Protein AF-A0A2M8PNX9-F1 (afdb_monomer)

Solvent-accessible surface area (backbone atoms only — not comparable to full-atom values): 7749 Å² total; per-residue (Å²): 135,85,82,77,84,81,88,81,87,88,87,85,86,87,83,89,77,60,65,72,56,60,70,54,70,67,72,81,72,99,65,65,78,63,50,67,46,80,44,70,52,96,88,68,51,79,43,82,42,85,49,81,55,69,66,55,56,50,48,56,50,49,52,54,49,48,51,51,29,65,73,65,73,78,47,44,57,27,68,13,41,70,70,71,37,94,58,20,60,80,57,15,66,69,54,52,66,75,37,69,88,48,52,72,69,57,37,48,55,52,44,54,70,40,14,49,65,53,53,78,66,100

Mean predicted aligned error: 6.72 Å

Secondary structure (DSSP, 8-state):
--PPP-------------HHHHTTTT-SSS-----EEEEE-TTS-EEEEE---HHHHHHHHHHHHHHHHHHHSSS---HHHHTT-TTGGGG-HHHHHHHTTS-HHHHHHHHHHH-HHHHHH-

Foldseek 3Di:
DDDDDDPDDDDDDDDDDDPVVQQPVDPPDDDDDADWDWDQDPVRDTDIDGDDDPVNVLLVVLVVVLVVCVVVVPAAFAPCVVVVHPCGCVPRPVLCVVCVPPDPVVSVVVCCVHHPSVVVRD

Structure (mmCIF, N/CA/C/O backbone):
data_AF-A0A2M8PNX9-F1
#
_entry.id   AF-A0A2M8PNX9-F1
#
loop_
_atom_site.group_PDB
_atom_site.id
_atom_site.type_symbol
_atom_site.label_atom_id
_atom_site.label_alt_id
_atom_site.label_comp_id
_atom_site.label_asym_id
_atom_site.label_entity_id
_atom_site.label_seq_id
_atom_site.pdbx_PDB_ins_code
_atom_site.Cartn_x
_atom_site.Cartn_y
_atom_site.Cartn_z
_atom_site.occupancy
_atom_site.B_iso_or_equiv
_atom_site.auth_seq_id
_atom_site.auth_comp_id
_atom_site.auth_asym_id
_atom_site.auth_atom_id
_atom_site.pdbx_PDB_model_num
ATOM 1 N N . MET A 1 1 ? 6.795 -31.137 9.232 1.00 49.84 1 MET A N 1
ATOM 2 C CA . MET A 1 1 ? 7.454 -30.045 8.487 1.00 49.84 1 MET A CA 1
ATOM 3 C C . MET A 1 1 ? 7.488 -28.835 9.400 1.00 49.84 1 MET A C 1
ATOM 5 O O . MET A 1 1 ? 6.427 -28.375 9.794 1.00 49.84 1 MET A O 1
ATOM 9 N N . THR A 1 2 ? 8.664 -28.381 9.819 1.00 61.78 2 THR A N 1
ATOM 10 C CA . THR A 1 2 ? 8.811 -27.128 10.571 1.00 61.78 2 THR A CA 1
ATOM 11 C C . THR A 1 2 ? 8.701 -25.967 9.587 1.00 61.78 2 THR A C 1
ATOM 13 O O . THR A 1 2 ? 9.523 -25.875 8.677 1.00 61.78 2 THR A O 1
ATOM 16 N N . GLN A 1 3 ? 7.663 -25.134 9.713 1.00 73.00 3 GLN A N 1
ATOM 17 C CA . GLN A 1 3 ? 7.548 -23.903 8.926 1.00 73.00 3 GLN A CA 1
ATOM 18 C C . GLN A 1 3 ? 8.676 -22.951 9.326 1.00 73.00 3 GLN A C 1
ATOM 20 O O . GLN A 1 3 ? 8.849 -22.650 10.506 1.00 73.00 3 GLN A O 1
ATOM 25 N N . THR A 1 4 ? 9.447 -22.492 8.344 1.00 82.56 4 THR A N 1
ATOM 26 C CA . THR A 1 4 ? 10.407 -21.408 8.550 1.00 82.56 4 THR A CA 1
ATOM 27 C C . THR A 1 4 ? 9.627 -20.096 8.652 1.00 82.56 4 THR A C 1
ATOM 29 O O . THR A 1 4 ? 8.864 -19.797 7.731 1.00 82.56 4 THR A O 1
ATOM 32 N N . PRO A 1 5 ? 9.785 -19.311 9.732 1.00 85.94 5 PRO A N 1
ATOM 33 C CA . PRO A 1 5 ? 9.124 -18.017 9.846 1.00 85.94 5 PRO A CA 1
ATOM 34 C C . PRO A 1 5 ? 9.659 -17.062 8.771 1.00 85.94 5 PRO A C 1
ATOM 36 O O . PRO A 1 5 ? 10.868 -16.855 8.657 1.00 85.94 5 PRO A O 1
ATOM 39 N N . LEU A 1 6 ? 8.755 -16.495 7.970 1.00 89.50 6 LEU A N 1
ATOM 40 C CA . LEU A 1 6 ? 9.072 -15.471 6.979 1.00 89.50 6 LEU A CA 1
ATOM 41 C C . LEU A 1 6 ? 9.028 -14.101 7.660 1.00 89.50 6 LEU A C 1
ATOM 43 O O . LEU A 1 6 ? 7.966 -13.665 8.091 1.00 89.50 6 LEU A O 1
ATOM 47 N N . TYR A 1 7 ? 10.179 -13.438 7.762 1.00 93.25 7 TYR A N 1
ATOM 48 C CA . TYR A 1 7 ? 10.271 -12.097 8.351 1.00 93.25 7 TYR A CA 1
ATOM 49 C C . TYR A 1 7 ? 10.053 -10.977 7.324 1.00 93.25 7 TYR A C 1
ATOM 51 O O . TYR A 1 7 ? 9.478 -9.944 7.641 1.00 93.25 7 TYR A O 1
ATOM 59 N N . SER A 1 8 ? 10.522 -11.165 6.089 1.00 94.06 8 SER A N 1
ATOM 60 C CA . SER A 1 8 ? 10.434 -10.164 5.025 1.00 94.06 8 SER A CA 1
ATOM 61 C C . SER A 1 8 ? 10.434 -10.845 3.657 1.00 94.06 8 SER A C 1
ATOM 63 O O . SER A 1 8 ? 11.085 -11.877 3.476 1.00 94.06 8 SER A O 1
ATOM 65 N N . LEU A 1 9 ? 9.701 -10.262 2.707 1.00 93.44 9 LEU A N 1
ATOM 66 C CA . LEU A 1 9 ? 9.618 -10.696 1.317 1.00 93.44 9 LEU A CA 1
ATOM 67 C C . LEU A 1 9 ? 9.886 -9.500 0.399 1.00 93.44 9 LEU A C 1
ATOM 69 O O . LEU A 1 9 ? 9.201 -8.486 0.495 1.00 93.44 9 LEU A O 1
ATOM 73 N N . SER A 1 10 ? 10.832 -9.657 -0.526 1.00 95.81 10 SER A N 1
ATOM 74 C CA . SER A 1 10 ? 11.142 -8.660 -1.555 1.00 95.81 10 SER A CA 1
ATOM 75 C C . SER A 1 10 ? 11.020 -9.283 -2.938 1.00 95.81 10 SER A C 1
ATOM 77 O O . SER A 1 10 ? 11.508 -10.391 -3.168 1.00 95.81 10 SER A O 1
ATOM 79 N N . ILE A 1 11 ? 10.392 -8.563 -3.869 1.00 94.19 11 ILE A N 1
ATOM 80 C CA . ILE A 1 11 ? 10.154 -9.019 -5.242 1.00 94.19 11 ILE A CA 1
ATOM 81 C C . ILE A 1 11 ? 10.785 -8.017 -6.212 1.00 94.19 11 ILE A C 1
ATOM 83 O O . ILE A 1 11 ? 10.558 -6.816 -6.108 1.00 94.19 11 ILE A O 1
ATOM 87 N N . CYS A 1 12 ? 11.561 -8.522 -7.172 1.00 96.44 12 CYS A N 1
ATOM 88 C CA . CYS A 1 12 ? 12.041 -7.766 -8.326 1.00 96.44 12 CYS A CA 1
ATOM 89 C C . CYS A 1 12 ? 11.561 -8.480 -9.589 1.00 96.44 12 CYS A C 1
ATOM 91 O O . CYS A 1 12 ? 11.787 -9.681 -9.749 1.00 96.44 12 CYS A O 1
ATOM 93 N N . ALA A 1 13 ? 10.875 -7.753 -10.466 1.00 93.94 13 ALA A N 1
ATOM 94 C CA . ALA A 1 13 ? 10.255 -8.313 -11.655 1.00 93.94 13 ALA A CA 1
ATOM 95 C C . ALA A 1 13 ? 10.479 -7.408 -12.866 1.00 93.94 13 ALA A C 1
ATOM 97 O O . ALA A 1 13 ? 10.645 -6.196 -12.745 1.00 93.94 13 ALA A O 1
ATOM 98 N N . ARG A 1 14 ? 10.445 -8.017 -14.053 1.00 95.56 14 ARG A N 1
ATOM 99 C CA . 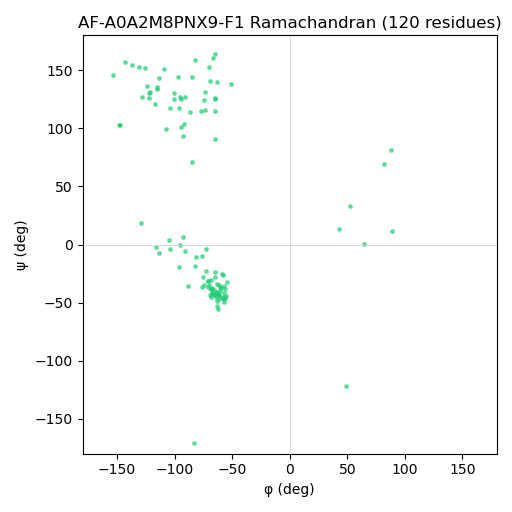ARG A 1 14 ? 10.395 -7.316 -15.334 1.00 95.56 14 ARG A CA 1
ATOM 100 C C . ARG A 1 14 ? 9.089 -7.684 -16.019 1.00 95.56 14 ARG A C 1
ATOM 102 O O . ARG A 1 14 ? 8.860 -8.861 -16.287 1.00 95.56 14 ARG A O 1
ATOM 109 N N . ALA A 1 15 ? 8.269 -6.683 -16.304 1.00 91.00 15 ALA A N 1
ATOM 110 C CA . ALA A 1 15 ? 7.011 -6.843 -17.016 1.00 91.00 15 ALA A CA 1
ATOM 111 C C . ALA A 1 15 ? 7.115 -6.250 -18.425 1.00 91.00 15 ALA A C 1
ATOM 113 O O . ALA A 1 15 ? 7.874 -5.309 -18.663 1.00 91.00 15 ALA A O 1
ATOM 114 N N . THR A 1 16 ? 6.340 -6.801 -19.355 1.00 92.31 16 THR A N 1
ATOM 115 C CA . THR A 1 16 ? 6.082 -6.184 -20.657 1.00 92.31 16 THR A CA 1
ATOM 116 C C . THR A 1 16 ? 4.719 -5.517 -20.583 1.00 92.31 16 THR A C 1
ATOM 118 O O . THR A 1 16 ? 3.742 -6.167 -20.219 1.00 92.31 16 THR A O 1
ATOM 121 N N . LEU A 1 17 ? 4.669 -4.228 -20.904 1.00 86.19 17 LEU A N 1
ATOM 122 C CA . LEU A 1 17 ? 3.457 -3.418 -20.845 1.00 86.19 17 LEU A CA 1
ATOM 123 C C . LEU A 1 17 ? 3.050 -2.995 -22.252 1.00 86.19 17 LEU A C 1
ATOM 125 O O . LEU A 1 17 ? 3.903 -2.686 -23.087 1.00 86.19 17 LEU A O 1
ATOM 129 N N . ASP A 1 18 ? 1.744 -2.961 -22.498 1.00 87.12 18 ASP A N 1
ATOM 130 C CA . ASP A 1 18 ? 1.203 -2.329 -23.693 1.00 87.12 18 ASP A CA 1
ATOM 131 C C . ASP A 1 18 ? 1.298 -0.807 -23.530 1.00 87.12 18 ASP A C 1
ATOM 133 O O . ASP A 1 18 ? 0.671 -0.216 -22.648 1.00 87.12 18 ASP A O 1
ATOM 137 N N . MET A 1 19 ? 2.098 -0.170 -24.386 1.00 80.88 19 MET A N 1
ATOM 138 C CA . MET A 1 19 ? 2.293 1.278 -24.362 1.00 80.88 19 MET A CA 1
ATOM 139 C C . MET A 1 19 ? 1.020 2.048 -24.699 1.00 80.88 19 MET A C 1
ATOM 141 O O . MET A 1 19 ? 0.864 3.177 -24.241 1.00 80.88 19 MET A O 1
ATOM 145 N N . HIS A 1 20 ? 0.113 1.466 -25.483 1.00 78.38 20 HIS A N 1
ATOM 146 C CA . HIS A 1 20 ? -1.178 2.082 -25.751 1.00 78.38 20 HIS A CA 1
ATOM 147 C C . HIS A 1 20 ? -2.017 2.153 -24.473 1.00 78.38 20 HIS A C 1
ATOM 149 O O . HIS A 1 20 ? -2.589 3.198 -24.183 1.00 78.38 20 HIS A O 1
ATOM 155 N N . SER A 1 21 ? -2.014 1.081 -23.678 1.00 76.12 21 SER A N 1
ATOM 156 C CA . SER A 1 21 ? -2.713 1.024 -22.391 1.00 76.12 21 SER A CA 1
ATOM 157 C C . SER A 1 21 ? -2.066 1.922 -21.338 1.00 76.12 21 SER A C 1
ATOM 159 O O . SER A 1 21 ? -2.775 2.647 -20.652 1.00 76.12 21 SER A O 1
ATOM 161 N N . LEU A 1 22 ? -0.731 1.933 -21.240 1.00 74.12 22 LEU A N 1
ATOM 162 C CA . LEU A 1 22 ? -0.009 2.768 -20.270 1.00 74.12 22 LEU A CA 1
ATOM 163 C C . LEU A 1 22 ? -0.233 4.264 -20.519 1.00 74.12 22 LEU A C 1
ATOM 165 O O . LEU A 1 22 ? -0.454 5.032 -19.591 1.00 74.12 22 LEU A O 1
ATOM 169 N N . ASN A 1 23 ? -0.216 4.675 -21.786 1.00 68.06 23 ASN A N 1
ATOM 170 C CA . ASN A 1 23 ? -0.484 6.060 -22.169 1.00 68.06 23 ASN A CA 1
ATOM 171 C C . ASN A 1 23 ? -1.960 6.458 -22.029 1.00 68.06 23 ASN A C 1
ATOM 173 O O . ASN A 1 23 ? -2.302 7.611 -22.282 1.00 68.06 23 ASN A O 1
ATOM 177 N N . ASN A 1 24 ? -2.824 5.512 -21.659 1.00 62.78 24 ASN A N 1
ATOM 178 C CA . ASN A 1 24 ? -4.266 5.684 -21.578 1.00 62.78 24 ASN A CA 1
ATOM 179 C C . ASN A 1 24 ? -4.838 5.222 -20.224 1.00 62.78 24 ASN A C 1
ATOM 181 O O . ASN A 1 24 ? -6.040 4.979 -20.109 1.00 62.78 24 ASN A O 1
ATOM 185 N N . GLU A 1 25 ? -3.991 5.094 -19.197 1.00 57.94 25 GLU A N 1
ATOM 186 C CA . GLU A 1 25 ? -4.403 4.856 -17.814 1.00 57.94 25 GLU A CA 1
ATOM 187 C C . GLU A 1 25 ? -5.195 6.083 -17.311 1.00 57.94 25 GLU A C 1
ATOM 189 O O . GLU A 1 25 ? -4.631 7.060 -16.829 1.00 57.94 25 GLU A O 1
ATOM 194 N N . GLY A 1 26 ? -6.521 6.056 -17.497 1.00 48.09 26 GLY A N 1
ATOM 195 C CA . GLY A 1 26 ? -7.480 6.975 -16.872 1.00 48.09 26 GLY A CA 1
ATOM 196 C C . GLY A 1 26 ? -7.657 8.344 -17.539 1.00 48.09 26 GLY A C 1
ATOM 197 O O . GLY A 1 26 ? -7.332 9.372 -16.955 1.00 48.09 26 GLY A O 1
ATOM 198 N N . GLY A 1 27 ? -8.259 8.382 -18.729 1.00 41.94 27 GLY A N 1
ATOM 199 C CA . GLY A 1 27 ? -8.789 9.609 -19.335 1.00 41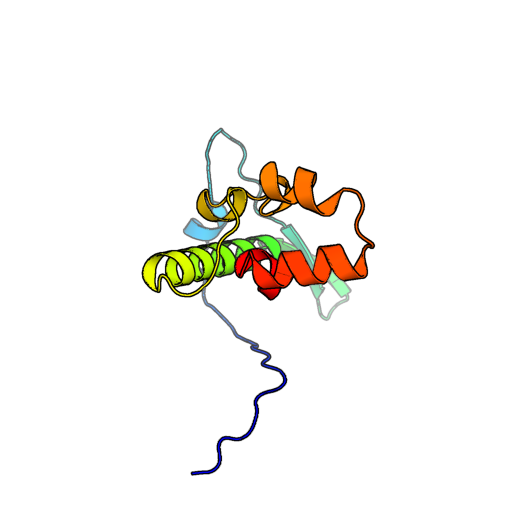.94 27 GLY A CA 1
ATOM 200 C C . GLY A 1 27 ? -10.203 9.956 -18.884 1.00 41.94 27 GLY A C 1
ATOM 201 O O . GLY A 1 27 ? -11.123 9.886 -19.692 1.00 41.94 27 GLY A O 1
ATOM 202 N N . GLU A 1 28 ? -10.387 10.385 -17.638 1.00 41.81 28 GLU A N 1
ATOM 203 C CA . GLU A 1 28 ? -11.582 11.144 -17.239 1.00 41.81 28 GLU A CA 1
ATOM 204 C C . GLU A 1 28 ? -11.251 12.644 -17.367 1.00 41.81 28 GLU A C 1
ATOM 206 O O . GLU A 1 28 ? -10.672 13.252 -16.473 1.00 41.81 28 GLU A O 1
ATOM 211 N N . GLY A 1 29 ? -11.571 13.244 -18.522 1.00 41.62 29 GLY A N 1
ATOM 212 C CA . GLY A 1 29 ? -11.454 14.693 -18.744 1.00 41.62 29 GLY A CA 1
ATOM 213 C C . GLY A 1 29 ? -10.091 15.194 -19.248 1.00 41.62 29 GLY A C 1
ATOM 214 O O . GLY A 1 29 ? -9.307 15.748 -18.497 1.00 41.62 29 GLY A O 1
ATOM 215 N N . ASN A 1 30 ? -9.850 15.074 -20.558 1.00 37.53 30 ASN A N 1
ATOM 216 C CA . ASN A 1 30 ? -8.908 15.832 -21.414 1.00 37.53 30 ASN A CA 1
ATOM 217 C C . ASN A 1 30 ? -7.466 16.162 -20.935 1.00 37.53 30 ASN A C 1
ATOM 219 O O . ASN A 1 30 ? -6.795 16.966 -21.583 1.00 37.53 30 ASN A O 1
ATOM 223 N N . GLN A 1 31 ? -6.951 15.553 -19.868 1.00 39.56 31 GLN A N 1
ATOM 224 C CA . GLN A 1 31 ? -5.537 15.587 -19.484 1.00 39.56 31 GLN A CA 1
ATOM 225 C C . GLN A 1 31 ? -5.157 14.262 -18.816 1.00 39.56 31 GLN A C 1
ATOM 227 O O . GLN A 1 31 ? -5.458 14.037 -17.650 1.00 39.56 31 GLN A O 1
ATOM 232 N N . ILE A 1 32 ? -4.465 13.400 -19.563 1.00 50.59 32 ILE A N 1
ATOM 233 C CA . ILE A 1 32 ? -3.715 12.269 -19.013 1.00 50.59 32 ILE A CA 1
ATOM 234 C C . ILE A 1 32 ? -2.251 12.663 -19.152 1.00 50.59 32 ILE A C 1
ATOM 236 O O . ILE A 1 32 ? -1.690 12.582 -20.245 1.00 50.59 32 ILE A O 1
ATOM 240 N N . GLN A 1 33 ? -1.625 13.141 -18.081 1.00 52.25 33 GLN A N 1
ATOM 241 C CA . GLN A 1 33 ? -0.170 13.184 -18.058 1.00 52.25 33 GLN A CA 1
ATOM 242 C C . GLN A 1 33 ? 0.291 11.876 -17.424 1.00 52.25 33 GLN A C 1
ATOM 244 O O . GLN A 1 33 ? 0.180 11.694 -16.211 1.00 52.25 33 GLN A O 1
ATOM 249 N N . THR A 1 34 ? 0.767 10.942 -18.251 1.00 59.41 34 THR A N 1
ATOM 250 C CA . THR A 1 34 ? 1.508 9.777 -17.764 1.00 59.41 34 THR A CA 1
ATOM 251 C C . THR A 1 34 ? 2.624 10.255 -16.841 1.00 59.41 34 THR A C 1
ATOM 253 O O . THR A 1 34 ? 3.276 11.270 -17.113 1.00 59.41 34 THR A O 1
ATOM 256 N N . ARG A 1 35 ? 2.842 9.566 -15.712 1.00 73.06 35 ARG A N 1
ATOM 257 C CA . ARG A 1 35 ? 3.932 9.949 -14.808 1.00 73.06 35 ARG A CA 1
ATOM 258 C C . ARG A 1 35 ? 5.250 9.732 -15.551 1.00 73.06 35 ARG A C 1
ATOM 260 O O . ARG A 1 35 ? 5.600 8.606 -15.885 1.00 73.06 35 ARG A O 1
ATOM 267 N N . MET A 1 36 ? 5.969 10.816 -15.820 1.00 84.50 36 MET A N 1
ATOM 268 C CA . MET A 1 36 ? 7.276 10.762 -16.467 1.00 84.50 36 MET A CA 1
ATOM 269 C C . MET A 1 36 ? 8.387 10.814 -15.428 1.00 84.50 36 MET A C 1
ATOM 271 O O . MET A 1 36 ? 8.294 11.547 -14.441 1.00 84.50 36 MET A O 1
ATOM 275 N N . VAL A 1 37 ? 9.468 10.085 -15.679 1.00 89.56 37 VAL A N 1
ATOM 276 C CA . VAL A 1 37 ? 10.697 10.167 -14.885 1.00 89.56 37 VAL A CA 1
ATOM 277 C C . VAL A 1 37 ? 11.885 10.449 -15.789 1.00 89.56 37 VAL A C 1
ATOM 279 O O . VAL A 1 37 ? 11.897 10.080 -16.963 1.00 89.56 37 VAL A O 1
ATOM 282 N N . ASN A 1 38 ? 12.891 11.110 -15.223 1.00 94.00 38 ASN A N 1
ATOM 283 C CA . ASN A 1 38 ? 14.166 11.309 -15.891 1.00 94.00 38 ASN A CA 1
ATOM 284 C C . ASN A 1 38 ? 15.105 10.157 -15.529 1.00 94.00 38 ASN A C 1
ATOM 286 O O . ASN A 1 38 ? 15.321 9.880 -14.349 1.00 94.00 38 ASN A O 1
ATOM 290 N N . VAL A 1 39 ? 15.671 9.511 -16.540 1.00 94.38 39 VAL A N 1
ATOM 291 C CA . VAL A 1 39 ? 16.670 8.449 -16.400 1.00 94.38 39 VAL A CA 1
ATOM 292 C C . VAL A 1 39 ? 17.970 8.944 -17.015 1.00 94.38 39 VAL A C 1
ATOM 294 O O . VAL A 1 39 ? 17.951 9.533 -18.090 1.00 94.38 39 VAL A O 1
ATOM 297 N N . VAL A 1 40 ? 19.090 8.725 -16.329 1.00 96.81 40 VAL A N 1
ATOM 298 C CA . VAL A 1 40 ? 20.426 8.999 -16.871 1.00 96.81 40 VAL A CA 1
ATOM 299 C C . VAL A 1 40 ? 20.973 7.703 -17.453 1.00 96.81 40 VAL A C 1
ATOM 301 O O . VAL A 1 40 ? 20.954 6.674 -16.773 1.00 96.81 40 VAL A O 1
ATOM 304 N N . ASP A 1 41 ? 21.402 7.737 -18.710 1.00 95.31 41 ASP A N 1
ATOM 305 C CA . ASP A 1 41 ? 21.978 6.575 -19.382 1.00 95.31 41 ASP A CA 1
ATOM 306 C C . ASP A 1 41 ? 23.475 6.379 -19.064 1.00 95.31 41 ASP A C 1
ATOM 308 O O . ASP A 1 41 ? 24.036 6.998 -18.158 1.00 95.31 41 ASP A O 1
ATOM 312 N N . GLN A 1 42 ? 24.123 5.460 -19.785 1.00 96.31 42 GLN A N 1
ATOM 313 C CA . GLN A 1 42 ? 25.534 5.114 -19.578 1.00 96.31 42 GLN A CA 1
ATOM 314 C C . GLN A 1 42 ? 26.502 6.200 -20.069 1.00 96.31 42 GLN A C 1
ATOM 316 O O . GLN A 1 42 ? 27.631 6.257 -19.583 1.00 96.31 42 GLN A O 1
ATOM 321 N N . ASP A 1 43 ? 26.059 7.054 -20.993 1.00 97.00 43 ASP A N 1
ATOM 322 C CA . ASP A 1 43 ? 26.833 8.158 -21.563 1.00 97.00 43 ASP A CA 1
ATOM 323 C C . ASP A 1 43 ? 26.634 9.464 -20.767 1.00 97.00 43 ASP A C 1
ATOM 325 O O . ASP A 1 43 ? 27.3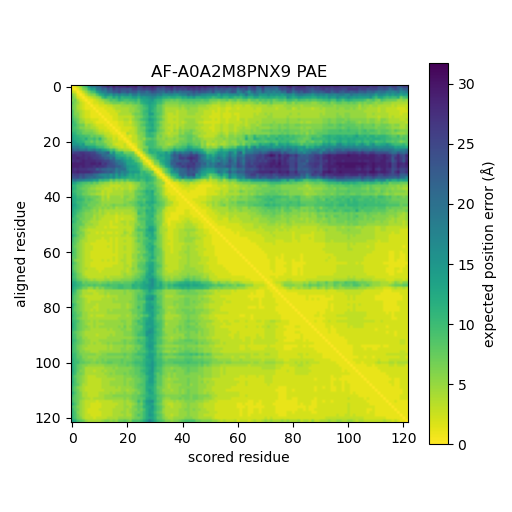28 10.458 -20.987 1.00 97.00 43 ASP A O 1
ATOM 329 N N . GLY A 1 44 ? 25.731 9.446 -19.780 1.00 96.56 44 GLY A N 1
ATOM 330 C CA . GLY A 1 44 ? 25.407 10.582 -18.923 1.00 96.56 44 GLY A CA 1
ATOM 331 C C . GLY A 1 44 ? 24.295 11.471 -19.481 1.00 96.56 44 GLY A C 1
ATOM 332 O O . GLY A 1 44 ? 24.070 12.560 -18.947 1.00 96.56 44 GLY A O 1
ATOM 333 N N . GLU A 1 45 ? 23.589 11.031 -20.524 1.00 97.44 45 GLU A N 1
ATOM 334 C CA . GLU A 1 45 ? 22.477 11.773 -21.110 1.00 97.44 45 GLU A CA 1
ATOM 335 C C . GLU A 1 45 ? 21.166 11.502 -20.364 1.00 97.44 45 GLU A C 1
ATOM 337 O O . GLU A 1 45 ? 20.901 10.400 -19.876 1.00 97.44 45 GLU A O 1
ATOM 342 N N . MET A 1 46 ? 20.331 12.538 -20.253 1.00 97.06 46 MET A N 1
ATOM 343 C CA . MET A 1 46 ? 19.048 12.473 -19.559 1.00 97.06 46 MET A CA 1
ATOM 344 C C . MET A 1 46 ? 17.913 12.180 -20.539 1.00 97.06 46 MET A C 1
ATOM 346 O O . MET A 1 46 ? 17.675 12.943 -21.473 1.00 97.06 46 MET A O 1
ATOM 350 N N . HIS A 1 47 ? 17.148 11.131 -20.251 1.00 95.06 47 HIS A N 1
ATOM 351 C CA . HIS A 1 47 ? 15.982 10.705 -21.021 1.00 95.06 47 HIS A CA 1
ATOM 352 C C . HIS A 1 47 ? 14.716 10.840 -20.190 1.00 95.06 47 HIS A C 1
ATOM 354 O O . HIS A 1 47 ? 14.671 10.401 -19.043 1.00 95.06 47 HIS A O 1
ATOM 360 N N . ASN A 1 48 ? 13.669 11.406 -20.781 1.00 92.38 48 ASN A N 1
ATOM 361 C CA . ASN A 1 48 ? 12.355 11.488 -20.158 1.00 92.38 48 ASN A CA 1
ATOM 362 C C . ASN A 1 48 ? 11.491 10.318 -20.655 1.00 92.38 48 ASN A C 1
ATOM 364 O O . ASN A 1 48 ? 11.241 10.204 -21.855 1.00 92.38 48 ASN A O 1
ATOM 368 N N . VAL A 1 49 ? 11.075 9.429 -19.751 1.00 89.38 49 VAL A N 1
ATOM 369 C CA . VAL A 1 49 ? 10.370 8.182 -20.097 1.00 89.38 49 VAL A CA 1
ATOM 370 C C . VAL A 1 49 ? 9.105 7.988 -19.264 1.00 89.38 49 VAL A C 1
ATOM 372 O O . VAL A 1 49 ? 9.022 8.464 -18.131 1.00 89.38 49 VAL A O 1
ATOM 375 N N . ASN A 1 50 ? 8.131 7.264 -19.824 1.00 86.81 50 ASN A N 1
ATOM 376 C CA . ASN A 1 50 ? 6.913 6.867 -19.118 1.00 86.81 50 ASN A CA 1
ATOM 377 C C . ASN A 1 50 ? 7.245 5.944 -17.939 1.00 86.81 50 ASN A C 1
ATOM 379 O O . ASN A 1 50 ? 8.063 5.030 -18.068 1.00 86.81 50 ASN A O 1
ATOM 383 N N . ALA A 1 51 ? 6.555 6.139 -16.821 1.00 85.56 51 ALA A N 1
ATOM 384 C CA . ALA A 1 51 ? 6.663 5.315 -15.629 1.00 85.56 51 ALA A CA 1
ATOM 385 C C . ALA A 1 51 ? 5.303 5.128 -14.946 1.00 85.56 51 ALA A C 1
ATOM 387 O O . ALA A 1 51 ? 4.394 5.946 -15.067 1.00 85.56 51 ALA A O 1
ATOM 388 N N . ILE A 1 52 ? 5.200 4.048 -14.173 1.00 84.62 52 ILE A N 1
ATOM 389 C CA . ILE A 1 52 ? 4.097 3.798 -13.241 1.00 84.62 52 ILE A CA 1
ATOM 390 C C . ILE A 1 52 ? 4.601 4.169 -11.847 1.00 84.62 52 ILE A C 1
ATOM 392 O O . ILE A 1 52 ? 5.695 3.755 -11.454 1.00 84.62 52 ILE A O 1
ATOM 396 N N . SER A 1 53 ? 3.837 4.964 -11.097 1.00 84.56 53 SER A N 1
ATOM 397 C CA . SER A 1 53 ? 4.234 5.340 -9.739 1.00 84.56 53 SER A CA 1
ATOM 398 C C . SER A 1 53 ? 4.147 4.168 -8.766 1.00 84.56 53 SER A C 1
ATOM 400 O O . SER A 1 53 ? 3.304 3.283 -8.897 1.00 84.56 53 SER A O 1
ATOM 402 N N . GLY A 1 54 ? 4.966 4.222 -7.713 1.00 86.75 54 GLY A N 1
ATOM 403 C CA . GLY A 1 54 ? 4.804 3.334 -6.561 1.00 86.75 54 GLY A CA 1
ATOM 404 C C . GLY A 1 54 ? 3.415 3.454 -5.922 1.00 86.75 54 GLY A C 1
ATOM 405 O O . GLY A 1 54 ? 2.849 2.440 -5.534 1.00 86.75 54 GLY A O 1
ATOM 406 N N . ASP A 1 55 ? 2.829 4.659 -5.894 1.00 85.31 55 ASP A N 1
ATOM 407 C CA . ASP A 1 55 ? 1.467 4.875 -5.381 1.00 85.31 55 ASP A CA 1
ATOM 408 C C . ASP A 1 55 ? 0.415 4.082 -6.162 1.00 85.31 55 ASP A C 1
ATOM 410 O O . ASP A 1 55 ? -0.537 3.595 -5.564 1.00 85.31 55 ASP A O 1
ATOM 414 N N . MET A 1 56 ? 0.582 3.935 -7.483 1.00 86.44 56 MET A N 1
ATOM 415 C CA .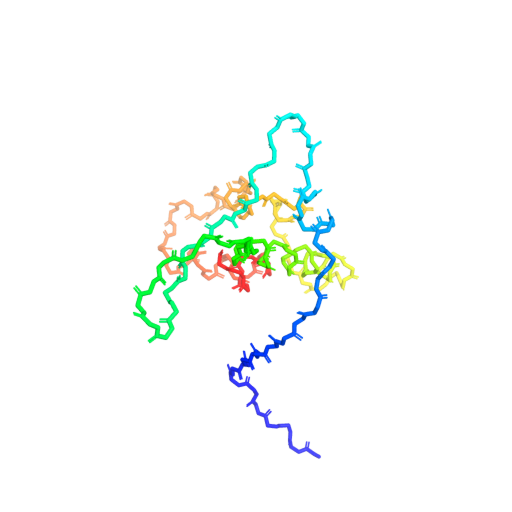 MET A 1 56 ? -0.348 3.161 -8.306 1.00 86.44 56 MET A CA 1
ATOM 416 C C . MET A 1 56 ? -0.251 1.673 -7.971 1.00 86.44 56 MET A C 1
ATOM 418 O O 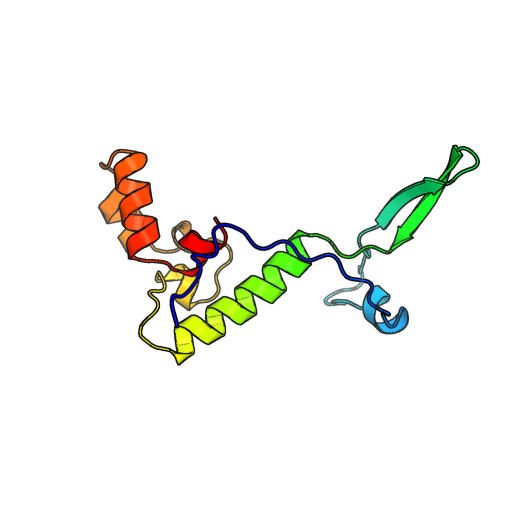. MET A 1 56 ? -1.262 1.020 -7.736 1.00 86.44 56 MET A O 1
ATOM 422 N N . TYR A 1 57 ? 0.971 1.145 -7.849 1.00 89.69 57 TYR A N 1
ATOM 423 C CA . TYR A 1 57 ? 1.164 -0.233 -7.396 1.00 89.69 57 TYR A CA 1
ATOM 424 C C . TYR A 1 57 ? 0.607 -0.465 -5.989 1.00 89.69 57 TYR A C 1
ATOM 426 O O . TYR A 1 57 ? -0.020 -1.495 -5.748 1.00 89.69 57 TYR A O 1
ATOM 434 N N . LYS A 1 58 ? 0.786 0.502 -5.082 1.00 92.06 58 LYS A N 1
ATOM 435 C CA . LYS A 1 58 ? 0.202 0.466 -3.739 1.00 92.06 58 LYS A CA 1
ATOM 436 C C . LYS A 1 58 ? -1.325 0.492 -3.789 1.00 92.06 58 LYS A C 1
ATOM 438 O O . LYS A 1 58 ? -1.963 -0.248 -3.058 1.00 92.06 58 LYS A O 1
ATOM 443 N N . HIS A 1 59 ? -1.922 1.296 -4.667 1.00 91.12 59 HIS A N 1
ATOM 444 C CA . HIS A 1 59 ? -3.372 1.346 -4.841 1.00 91.12 59 HIS A CA 1
ATOM 445 C C . HIS A 1 59 ? -3.939 0.010 -5.337 1.00 91.12 59 HIS A C 1
ATOM 447 O O . HIS A 1 59 ? -4.860 -0.514 -4.718 1.00 91.12 59 HIS A O 1
ATOM 453 N N . ILE A 1 60 ? -3.340 -0.575 -6.381 1.00 92.31 60 ILE A N 1
ATOM 454 C CA . ILE A 1 60 ? -3.739 -1.882 -6.931 1.00 92.31 60 ILE A CA 1
ATOM 455 C C . ILE A 1 60 ? -3.646 -2.973 -5.859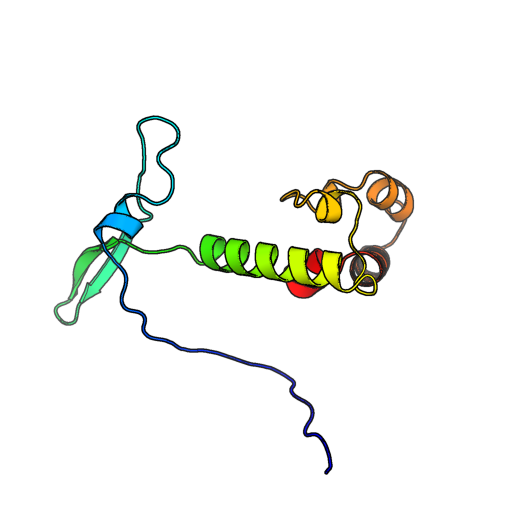 1.00 92.31 60 ILE A C 1
ATOM 457 O O . ILE A 1 60 ? -4.552 -3.792 -5.703 1.00 92.31 60 ILE A O 1
ATOM 461 N N . GLN A 1 61 ? -2.547 -3.001 -5.102 1.00 95.50 61 GLN A N 1
ATOM 462 C CA . GLN A 1 61 ? -2.388 -3.985 -4.039 1.00 95.50 61 GLN A CA 1
ATOM 463 C C . GLN A 1 61 ? -3.373 -3.732 -2.881 1.00 95.50 61 GLN A C 1
ATOM 465 O O . GLN A 1 61 ? -3.936 -4.700 -2.368 1.00 95.50 61 GLN A O 1
ATOM 470 N N . ALA A 1 62 ? -3.642 -2.476 -2.511 1.00 95.38 62 ALA A N 1
ATOM 471 C CA . ALA A 1 62 ? -4.580 -2.135 -1.445 1.00 95.38 62 ALA A CA 1
ATOM 472 C C . ALA A 1 62 ? -6.027 -2.483 -1.824 1.00 95.38 62 ALA A C 1
ATOM 474 O O . ALA A 1 62 ? -6.777 -2.949 -0.970 1.00 95.38 62 ALA A O 1
ATOM 475 N N . GLU A 1 63 ? -6.411 -2.303 -3.091 1.00 96.06 63 GLU A N 1
ATOM 476 C CA . GLU A 1 63 ? -7.703 -2.745 -3.635 1.00 96.06 63 GLU A CA 1
ATOM 477 C C . GLU A 1 63 ? -7.839 -4.264 -3.529 1.00 96.06 63 GLU A C 1
ATOM 479 O O . GLU A 1 63 ? -8.832 -4.784 -3.017 1.00 96.06 63 GLU A O 1
ATOM 484 N N . HIS A 1 64 ? -6.798 -4.991 -3.935 1.00 97.06 64 HIS A N 1
ATOM 485 C CA . HIS A 1 64 ? -6.796 -6.442 -3.823 1.00 97.06 64 HIS A CA 1
ATOM 486 C C . HIS A 1 64 ? -6.886 -6.914 -2.361 1.00 97.06 64 HIS A C 1
ATOM 488 O O . HIS A 1 64 ? -7.666 -7.815 -2.051 1.00 97.06 64 HIS A O 1
ATOM 494 N N . LEU A 1 65 ? -6.137 -6.284 -1.449 1.00 97.00 65 LEU A N 1
ATOM 495 C CA . LEU A 1 65 ? -6.201 -6.561 -0.012 1.00 97.00 65 LEU A CA 1
ATOM 496 C C . LEU A 1 65 ? -7.586 -6.249 0.571 1.00 97.00 65 LEU A C 1
ATOM 498 O O . LEU A 1 65 ? -8.100 -7.033 1.368 1.00 97.00 65 LEU A O 1
ATOM 502 N N . PHE A 1 66 ? -8.196 -5.132 0.170 1.00 96.75 66 PHE A N 1
ATOM 503 C CA . PHE A 1 66 ? -9.547 -4.749 0.571 1.00 96.75 66 PHE A CA 1
ATOM 504 C C . PHE A 1 66 ? -10.568 -5.828 0.195 1.00 96.75 66 PHE A C 1
ATOM 506 O O . PHE A 1 66 ? -11.343 -6.252 1.053 1.00 96.75 66 PHE A O 1
ATOM 513 N N . HIS A 1 67 ? -10.519 -6.336 -1.041 1.00 97.25 67 HIS A N 1
ATOM 514 C CA . HIS A 1 67 ? -11.390 -7.429 -1.472 1.00 97.25 67 HIS A CA 1
ATOM 515 C C . HIS A 1 67 ? -11.160 -8.711 -0.667 1.00 97.25 67 HIS A C 1
ATOM 517 O O . HIS A 1 67 ? -12.123 -9.313 -0.202 1.00 97.25 67 HIS A O 1
ATOM 523 N N . ILE A 1 68 ? -9.900 -9.088 -0.411 1.00 97.38 68 ILE A N 1
ATOM 524 C CA . ILE A 1 68 ? -9.584 -10.245 0.443 1.00 97.38 68 ILE A CA 1
ATOM 525 C C . ILE A 1 68 ? -10.192 -10.077 1.841 1.00 97.38 68 ILE A C 1
ATOM 527 O O . ILE A 1 68 ? -10.779 -11.022 2.366 1.00 97.38 68 ILE A O 1
ATOM 531 N N . ALA A 1 69 ? -10.056 -8.896 2.448 1.00 96.44 69 ALA A N 1
ATOM 532 C CA . ALA A 1 69 ? -10.574 -8.635 3.786 1.00 96.44 69 ALA A CA 1
ATOM 533 C C . ALA A 1 69 ? -12.110 -8.645 3.840 1.00 96.44 69 ALA A C 1
ATOM 535 O O . ALA A 1 69 ? -12.692 -9.180 4.785 1.00 96.44 69 ALA A O 1
ATOM 536 N N . GLN A 1 70 ? -12.762 -8.104 2.808 1.00 95.12 70 GLN A N 1
ATOM 537 C CA . GLN A 1 70 ? -14.216 -8.127 2.674 1.00 95.12 70 GLN A CA 1
ATOM 538 C C . GLN A 1 70 ? -14.747 -9.560 2.506 1.00 95.12 70 GLN A C 1
ATOM 540 O O . GLN A 1 70 ? -15.715 -9.932 3.170 1.00 95.12 70 GLN A O 1
ATOM 545 N N . ASP A 1 71 ? -14.088 -10.373 1.678 1.00 96.00 71 ASP A N 1
ATOM 546 C CA . ASP A 1 71 ? -14.507 -11.745 1.376 1.00 96.00 71 ASP A CA 1
ATOM 547 C C . ASP A 1 71 ? -14.232 -12.723 2.527 1.00 96.00 71 ASP A C 1
ATOM 549 O O . ASP A 1 71 ? -14.994 -13.668 2.746 1.00 96.00 71 ASP A O 1
ATOM 553 N N . SER A 1 72 ? -13.138 -12.530 3.273 1.00 92.81 72 SER A N 1
ATOM 554 C CA . SER A 1 72 ? -12.750 -13.454 4.341 1.00 92.81 72 SER A CA 1
ATOM 555 C C . SER A 1 72 ? -13.616 -13.319 5.596 1.00 92.81 72 SER A C 1
ATOM 557 O O . SER A 1 72 ? -13.753 -14.280 6.358 1.00 92.81 72 SER A O 1
ATOM 559 N N . GLY A 1 73 ? -14.164 -12.124 5.848 1.00 86.62 73 GLY A N 1
ATOM 560 C CA . GLY A 1 73 ? -14.980 -11.797 7.022 1.00 86.62 73 GLY A CA 1
ATOM 561 C C . GLY A 1 73 ? -14.246 -11.863 8.369 1.00 86.62 73 GLY A C 1
ATOM 562 O O . GLY A 1 73 ? -14.854 -11.620 9.410 1.00 86.62 73 GLY A O 1
ATOM 563 N N . ASN A 1 74 ? -12.953 -12.202 8.377 1.00 94.06 74 ASN A N 1
ATOM 564 C CA . ASN A 1 74 ? -12.124 -12.338 9.580 1.00 94.06 74 ASN A CA 1
ATOM 565 C C . ASN A 1 74 ? -10.971 -11.324 9.652 1.00 94.06 74 ASN A C 1
ATOM 567 O O . ASN A 1 74 ? -10.226 -11.328 10.631 1.00 94.06 74 ASN A O 1
ATOM 571 N N . LEU A 1 75 ? -10.823 -10.478 8.633 1.00 97.00 75 LEU A N 1
ATOM 572 C CA . LEU A 1 75 ? -9.868 -9.378 8.607 1.00 97.00 75 LEU A CA 1
ATOM 573 C C . LEU A 1 75 ? -10.636 -8.070 8.848 1.00 97.00 75 LEU A C 1
ATOM 575 O O . LEU A 1 75 ? -11.537 -7.749 8.072 1.00 97.00 75 LEU A O 1
ATOM 579 N N . PRO A 1 76 ? -10.358 -7.340 9.941 1.00 97.00 76 PRO A N 1
ATOM 580 C CA . PRO A 1 76 ? -11.131 -6.159 10.297 1.00 97.00 76 PRO A CA 1
ATOM 581 C C . PRO A 1 76 ? -10.898 -5.008 9.312 1.00 97.00 76 PRO A C 1
ATOM 583 O O . PRO A 1 76 ? -9.774 -4.732 8.893 1.00 97.00 76 PRO A O 1
ATOM 586 N N . LEU A 1 77 ? -11.968 -4.286 8.995 1.00 97.31 77 LEU A N 1
ATOM 587 C CA . LEU A 1 77 ? -11.931 -3.039 8.238 1.00 97.31 77 LEU A CA 1
ATOM 588 C C . LEU A 1 77 ? -12.557 -1.940 9.098 1.00 97.31 77 LEU A C 1
ATOM 590 O O . LEU A 1 77 ? -13.647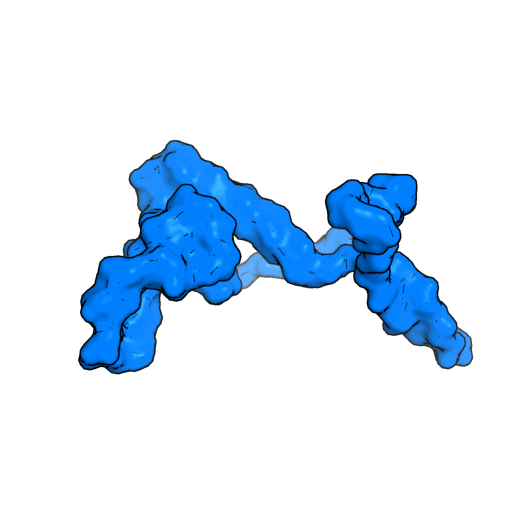 -2.129 9.641 1.00 97.31 77 LEU A O 1
ATOM 594 N N . SER A 1 78 ? -11.882 -0.792 9.209 1.00 97.06 78 SER A N 1
ATOM 595 C CA . SER A 1 78 ? -12.500 0.413 9.771 1.00 97.06 78 SER A CA 1
ATOM 596 C C . SER A 1 78 ? -13.642 0.891 8.881 1.00 97.06 78 SER A C 1
ATOM 598 O O . SER A 1 78 ? -13.705 0.514 7.708 1.00 97.06 78 SER A O 1
ATOM 600 N N . ALA A 1 79 ? -14.510 1.764 9.395 1.00 96.94 79 ALA A N 1
ATOM 601 C CA . ALA A 1 79 ? -15.635 2.276 8.610 1.00 96.94 79 ALA A CA 1
ATOM 602 C C . ALA A 1 79 ? -15.169 2.915 7.286 1.00 96.94 79 ALA A C 1
ATOM 604 O O . ALA A 1 79 ? -15.689 2.591 6.223 1.00 96.94 79 ALA A O 1
ATOM 605 N N . GLY A 1 80 ? -14.111 3.731 7.324 1.00 96.88 80 GLY A N 1
ATOM 606 C CA . GLY A 1 80 ? -13.553 4.322 6.108 1.00 96.88 80 GLY A CA 1
ATOM 607 C C . GLY A 1 80 ? -12.877 3.307 5.180 1.00 96.88 80 GLY A C 1
ATOM 608 O O . GLY A 1 80 ? -13.015 3.400 3.962 1.00 96.88 80 GLY A O 1
ATOM 609 N N . ALA A 1 81 ? -12.171 2.307 5.719 1.00 96.50 81 ALA A N 1
ATOM 610 C CA . ALA A 1 81 ? -11.561 1.266 4.888 1.00 96.50 81 ALA A CA 1
ATOM 611 C C . ALA A 1 81 ? -12.609 0.351 4.233 1.00 96.50 81 ALA A C 1
ATOM 613 O O . ALA A 1 81 ? -12.387 -0.116 3.119 1.00 96.50 81 ALA A O 1
ATOM 614 N N . ALA A 1 82 ? -13.758 0.133 4.879 1.00 96.12 82 ALA A N 1
ATOM 615 C CA . ALA A 1 82 ? -14.873 -0.642 4.335 1.00 96.12 82 ALA A CA 1
ATOM 616 C C . ALA A 1 82 ? -15.516 0.015 3.097 1.00 96.12 82 ALA A C 1
ATOM 618 O O . ALA A 1 82 ? -16.087 -0.680 2.259 1.00 96.12 82 ALA A O 1
ATOM 619 N N . GLU A 1 83 ? -15.376 1.333 2.955 1.00 96.56 83 GLU A N 1
ATOM 620 C CA . GLU A 1 83 ? -15.802 2.106 1.781 1.00 96.56 83 GLU A CA 1
ATOM 621 C C . GLU A 1 83 ? -14.688 2.271 0.735 1.00 96.56 83 GLU A C 1
ATOM 623 O O . GLU A 1 83 ? -14.838 3.032 -0.220 1.00 96.56 83 GLU A O 1
ATOM 628 N N . PHE A 1 84 ? -13.544 1.607 0.933 1.00 95.19 84 PHE A N 1
ATOM 629 C CA . PHE A 1 84 ? -12.323 1.808 0.153 1.00 95.19 84 PHE A CA 1
ATOM 630 C C . PHE A 1 84 ? -11.890 3.289 0.077 1.00 95.19 84 PHE A C 1
ATOM 632 O O . PHE A 1 84 ? -11.324 3.767 -0.907 1.00 95.19 84 PHE A O 1
ATOM 639 N N . ASN A 1 85 ? -12.149 4.044 1.151 1.00 95.94 85 ASN A N 1
ATOM 640 C CA . ASN A 1 85 ? -11.792 5.452 1.250 1.00 95.94 85 ASN A CA 1
ATOM 641 C C . ASN A 1 85 ? -10.275 5.609 1.444 1.00 95.94 85 ASN A C 1
ATOM 643 O O . ASN A 1 85 ? -9.689 5.005 2.347 1.00 95.94 85 ASN A O 1
ATOM 647 N N . ALA A 1 86 ? -9.643 6.486 0.658 1.00 91.38 86 ALA A N 1
ATOM 648 C CA . ALA A 1 86 ? -8.208 6.761 0.750 1.00 91.38 86 ALA A CA 1
ATOM 649 C C . ALA A 1 86 ? -7.757 7.246 2.145 1.00 91.38 86 ALA A C 1
ATOM 651 O O . ALA A 1 86 ? -6.614 7.010 2.530 1.00 91.38 86 ALA A O 1
ATOM 652 N N . ASN A 1 87 ? -8.650 7.868 2.925 1.00 94.69 87 ASN A N 1
ATOM 653 C CA . ASN A 1 87 ? -8.372 8.309 4.294 1.00 94.69 87 ASN A CA 1
ATOM 654 C C . ASN A 1 87 ? -8.497 7.187 5.345 1.00 94.69 87 ASN A C 1
ATOM 656 O O . ASN A 1 87 ? -8.066 7.381 6.481 1.00 94.69 87 ASN A O 1
ATOM 660 N N . ARG A 1 88 ? -9.038 6.010 4.994 1.00 95.12 88 ARG A N 1
ATOM 661 C CA . ARG A 1 88 ? -9.078 4.794 5.835 1.00 95.12 88 ARG A CA 1
ATOM 662 C C . ARG A 1 88 ? -9.592 5.067 7.258 1.00 95.12 88 ARG A C 1
ATOM 664 O O . ARG A 1 88 ? -10.697 5.568 7.418 1.00 95.12 88 ARG A O 1
ATOM 671 N N . VAL A 1 89 ? -8.810 4.760 8.301 1.00 96.31 89 VAL A N 1
ATOM 672 C CA . VAL A 1 89 ? -9.159 5.027 9.714 1.00 96.31 89 VAL A CA 1
ATOM 673 C C . VAL A 1 89 ? -9.414 6.506 10.013 1.00 96.31 89 VAL A C 1
ATOM 675 O O . VAL A 1 89 ? -10.208 6.809 10.893 1.00 96.31 89 VAL A O 1
ATOM 678 N N . ASN A 1 90 ? -8.838 7.435 9.246 1.00 95.31 90 ASN A N 1
ATOM 679 C CA . ASN A 1 90 ? -9.111 8.866 9.406 1.00 95.31 90 ASN A CA 1
ATOM 680 C C . 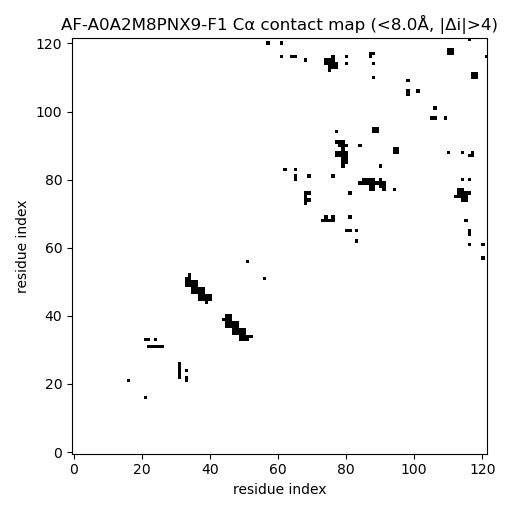ASN A 1 90 ? -10.469 9.286 8.817 1.00 95.31 90 ASN A C 1
ATOM 682 O O . ASN A 1 90 ? -10.896 10.418 9.016 1.00 95.31 90 ASN A O 1
ATOM 686 N N . ALA A 1 91 ? -11.146 8.404 8.077 1.00 97.38 91 ALA A N 1
ATOM 687 C CA . ALA A 1 91 ? -12.544 8.581 7.687 1.00 97.38 91 ALA A CA 1
AT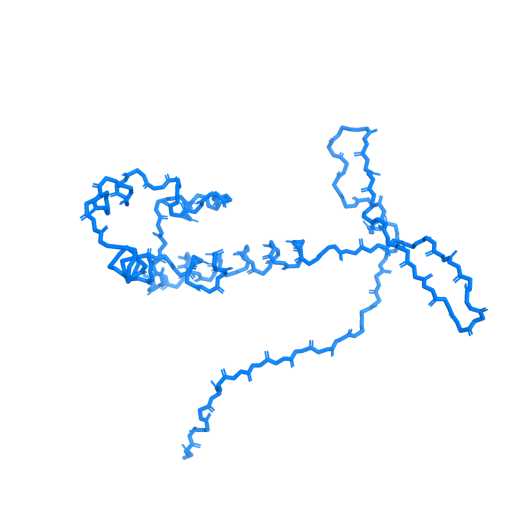OM 688 C C . ALA A 1 91 ? -13.519 7.865 8.645 1.00 97.38 91 ALA A C 1
ATOM 690 O O . ALA A 1 91 ? -14.729 7.947 8.455 1.00 97.38 91 ALA A O 1
ATOM 691 N N . ASP A 1 92 ? -13.019 7.186 9.682 1.00 97.50 92 ASP A N 1
ATOM 692 C CA . ASP A 1 92 ? -13.830 6.525 10.704 1.00 97.50 92 ASP A CA 1
ATOM 693 C C . ASP A 1 92 ? -14.022 7.467 11.906 1.00 97.50 92 ASP A C 1
ATOM 695 O O . ASP A 1 92 ? -13.136 7.648 12.745 1.00 97.50 92 ASP A O 1
ATOM 699 N N . ALA A 1 93 ? -15.194 8.103 11.975 1.00 97.19 93 ALA A N 1
ATOM 700 C CA . ALA A 1 93 ? -15.517 9.060 13.033 1.00 97.19 93 ALA A CA 1
ATOM 701 C C . ALA A 1 93 ? -15.534 8.419 14.432 1.00 97.19 93 ALA A C 1
ATOM 703 O O . ALA A 1 93 ? -15.127 9.058 15.406 1.00 97.19 93 ALA A O 1
ATOM 704 N N . ASP A 1 94 ? -15.951 7.154 14.532 1.00 96.81 94 ASP A N 1
ATOM 705 C CA . ASP A 1 94 ? -15.973 6.422 15.797 1.00 96.81 94 ASP A CA 1
ATOM 706 C C . ASP A 1 94 ? -14.550 6.112 16.267 1.00 96.81 94 ASP A C 1
ATOM 708 O O . ASP A 1 94 ? -14.282 6.112 17.470 1.00 96.81 94 ASP A O 1
ATOM 712 N N . PHE A 1 95 ? -13.622 5.846 15.340 1.00 97.19 95 PHE A N 1
ATOM 713 C CA . PHE A 1 95 ? -12.197 5.703 15.650 1.00 97.19 95 PHE A CA 1
ATOM 714 C C . PHE A 1 95 ? -11.632 7.009 16.192 1.00 97.19 95 PHE A C 1
ATOM 716 O O . PHE A 1 95 ? -11.122 7.024 17.309 1.00 97.19 95 PHE A O 1
ATOM 723 N N . ILE A 1 96 ? -11.821 8.115 15.472 1.00 97.31 96 ILE A N 1
ATOM 724 C CA . ILE A 1 96 ? -11.329 9.430 15.899 1.00 97.31 96 ILE A CA 1
ATOM 725 C C . ILE A 1 96 ? -11.858 9.785 17.293 1.00 97.31 96 ILE A C 1
ATOM 727 O O . ILE A 1 96 ? -11.093 10.205 18.162 1.00 97.31 96 ILE A O 1
ATOM 731 N N . SER A 1 97 ? -13.156 9.581 17.536 1.00 97.62 97 SER A N 1
ATOM 732 C CA . SER A 1 97 ? -13.764 9.915 18.823 1.00 97.62 97 SER A CA 1
ATOM 733 C C . SER A 1 97 ? -13.228 9.065 19.974 1.00 97.62 97 SER A C 1
ATOM 735 O O . SER A 1 97 ? -13.059 9.592 21.072 1.00 97.62 97 SER A O 1
ATOM 737 N N . ARG A 1 98 ? -12.991 7.762 19.769 1.00 95.75 98 ARG A N 1
ATOM 738 C CA . ARG A 1 98 ? -12.559 6.861 20.853 1.00 95.75 98 ARG A CA 1
ATOM 739 C C . ARG A 1 98 ? -11.060 6.925 21.139 1.00 95.75 98 ARG A C 1
ATOM 741 O O . ARG A 1 98 ? -10.648 6.493 22.212 1.00 95.75 98 ARG A O 1
ATOM 748 N N . THR A 1 99 ? -10.258 7.449 20.210 1.00 97.00 99 THR A N 1
ATOM 749 C CA . THR A 1 99 ? -8.800 7.559 20.369 1.00 97.00 99 THR A CA 1
ATOM 750 C C . THR A 1 99 ? -8.307 8.967 20.698 1.00 97.00 99 THR A C 1
ATOM 752 O O . THR A 1 99 ? -7.121 9.129 20.951 1.00 97.00 99 THR A O 1
ATOM 755 N N . GLN A 1 100 ? -9.180 9.982 20.737 1.00 96.81 100 GLN A N 1
ATOM 756 C CA . GLN A 1 100 ? -8.788 11.393 20.909 1.00 96.81 100 GLN A CA 1
ATOM 757 C C . GLN A 1 100 ? -7.914 11.676 22.152 1.00 96.81 100 GLN A C 1
ATOM 759 O O . GLN A 1 100 ? -7.078 12.574 22.121 1.00 96.81 100 GLN A O 1
ATOM 764 N N . ASP A 1 101 ? -8.119 10.921 23.237 1.00 97.81 101 ASP A N 1
ATOM 765 C CA . ASP A 1 101 ? -7.448 11.110 24.531 1.00 97.81 101 ASP A CA 1
ATOM 766 C C . ASP A 1 101 ? -6.356 10.052 24.781 1.00 97.81 101 ASP A C 1
ATOM 768 O O . ASP A 1 101 ? -5.769 9.991 25.864 1.00 97.81 101 ASP A O 1
ATOM 772 N N . LEU A 1 102 ? -6.106 9.177 23.802 1.00 97.75 102 LEU A N 1
ATOM 773 C CA . LEU A 1 102 ? -5.097 8.130 23.895 1.00 97.75 102 LEU A CA 1
ATOM 774 C C . LEU A 1 102 ? -3.706 8.676 23.573 1.00 97.75 102 LEU A C 1
ATOM 776 O O . LEU A 1 102 ? -3.541 9.681 22.884 1.00 97.75 102 LEU A O 1
ATOM 780 N N . SER A 1 103 ? -2.679 7.969 24.044 1.00 98.31 103 SER A N 1
ATOM 781 C CA . SER A 1 103 ? -1.323 8.199 23.551 1.00 98.31 103 SER A CA 1
ATOM 782 C C . SER A 1 103 ? -1.209 7.780 22.079 1.00 98.31 103 SER A C 1
ATOM 784 O O . SER A 1 103 ? -1.993 6.957 21.597 1.00 98.31 103 SER A O 1
ATOM 786 N N . ASP A 1 104 ? -0.196 8.276 21.365 1.00 96.94 104 ASP A N 1
ATOM 787 C CA . ASP A 1 104 ? 0.082 7.839 19.988 1.00 96.94 104 ASP A CA 1
ATOM 788 C C . ASP A 1 104 ? 0.285 6.317 19.904 1.00 96.94 104 ASP A C 1
ATOM 790 O O . ASP A 1 104 ? -0.189 5.666 18.975 1.00 96.94 104 ASP A O 1
ATOM 794 N N . ALA A 1 105 ? 0.952 5.732 20.906 1.00 97.75 105 ALA A N 1
ATOM 795 C CA . ALA A 1 105 ? 1.194 4.294 20.972 1.00 97.75 105 ALA A CA 1
ATOM 796 C C . ALA A 1 105 ? -0.111 3.500 21.148 1.00 97.75 105 ALA A C 1
ATOM 798 O O . ALA A 1 105 ? -0.316 2.488 20.478 1.00 97.75 105 ALA A O 1
ATOM 799 N N . ASP A 1 106 ? -1.010 3.967 22.013 1.00 98.12 106 ASP A N 1
ATOM 800 C CA . ASP A 1 106 ? -2.305 3.320 22.239 1.00 98.12 106 ASP A CA 1
ATOM 801 C C . ASP A 1 106 ? -3.248 3.504 21.043 1.00 98.12 106 ASP A C 1
ATOM 803 O O . ASP A 1 106 ? -3.955 2.571 20.663 1.00 98.12 106 ASP A O 1
ATOM 807 N N . THR A 1 107 ? -3.201 4.669 20.392 1.00 97.62 107 THR A N 1
ATOM 808 C CA . THR A 1 107 ? -3.918 4.937 19.137 1.00 97.62 107 THR A CA 1
ATOM 809 C C . THR A 1 107 ? -3.450 4.002 18.025 1.00 97.62 107 THR A C 1
ATOM 811 O O . THR A 1 107 ? -4.277 3.427 17.315 1.00 97.62 107 THR A O 1
ATOM 814 N N . LEU A 1 108 ? -2.135 3.791 17.897 1.00 96.69 108 LEU A N 1
ATOM 815 C CA . LEU A 1 108 ? -1.574 2.861 16.920 1.00 96.69 108 LEU A CA 1
ATOM 816 C C . LEU A 1 108 ? -2.007 1.419 17.213 1.00 96.69 108 LEU A C 1
ATOM 818 O O . LEU A 1 108 ? -2.459 0.727 16.307 1.00 96.69 108 LEU A O 1
ATOM 822 N N . ASN A 1 109 ? -1.948 0.977 18.472 1.00 97.31 109 ASN A N 1
ATOM 823 C CA . ASN A 1 109 ? -2.428 -0.353 18.862 1.00 97.31 109 ASN A CA 1
ATOM 824 C C . ASN A 1 109 ? -3.905 -0.565 18.494 1.00 97.31 109 ASN A C 1
ATOM 826 O O . ASN A 1 109 ? -4.278 -1.631 18.001 1.00 97.31 109 ASN A O 1
ATOM 830 N N . GLU A 1 110 ? -4.746 0.450 18.701 1.00 96.94 110 GLU A N 1
ATOM 831 C CA . GLU A 1 110 ? -6.154 0.394 18.316 1.00 96.94 110 GLU A CA 1
ATOM 832 C C . GLU A 1 110 ? -6.329 0.354 16.791 1.00 96.94 110 GLU A C 1
ATOM 834 O O . GLU A 1 110 ? -7.126 -0.443 16.300 1.00 96.94 110 GLU A O 1
ATOM 839 N N . MET A 1 111 ? -5.555 1.140 16.034 1.00 97.31 111 MET A N 1
ATOM 840 C CA . MET A 1 111 ? -5.560 1.125 14.566 1.00 97.31 111 MET A CA 1
ATOM 841 C C . MET A 1 111 ? -5.251 -0.272 14.012 1.00 97.31 111 MET A C 1
ATOM 843 O O . MET A 1 111 ? -6.006 -0.783 13.181 1.00 97.31 111 MET A O 1
ATOM 847 N N . LEU A 1 112 ? -4.182 -0.904 14.509 1.00 96.31 112 LEU A N 1
ATOM 848 C CA . LEU A 1 112 ? -3.760 -2.249 14.102 1.00 96.31 112 LEU A CA 1
ATOM 849 C C . LEU A 1 112 ? -4.836 -3.300 14.410 1.00 96.31 112 LEU A C 1
ATOM 851 O O . LEU A 1 112 ? -5.040 -4.241 13.648 1.00 96.31 112 LEU A O 1
ATOM 855 N N . ARG A 1 113 ? -5.577 -3.128 15.511 1.00 95.69 113 ARG A N 1
ATOM 856 C CA . ARG A 1 113 ? -6.652 -4.045 15.911 1.00 95.69 113 ARG A CA 1
ATOM 857 C C . ARG A 1 113 ? -7.883 -3.961 15.006 1.00 95.69 113 ARG A C 1
ATOM 859 O O . ARG A 1 113 ? -8.602 -4.951 14.881 1.00 95.69 113 ARG A O 1
ATOM 866 N N . ILE A 1 114 ? -8.171 -2.789 14.440 1.00 96.38 114 ILE A N 1
ATOM 867 C CA . ILE A 1 114 ? -9.467 -2.503 13.802 1.00 96.38 114 ILE A CA 1
ATOM 868 C C . ILE A 1 114 ? -9.406 -2.297 12.289 1.00 96.38 114 ILE A C 1
ATOM 870 O O . ILE A 1 114 ? -10.460 -2.205 11.664 1.00 96.38 114 ILE A O 1
ATOM 874 N N . CYS A 1 115 ? -8.219 -2.240 11.682 1.00 97.56 115 CYS A N 1
ATOM 875 C CA . CYS A 1 115 ? -8.098 -2.007 10.247 1.00 97.56 115 CYS A CA 1
ATOM 876 C C . CYS A 1 115 ? -6.881 -2.708 9.630 1.00 97.56 115 CYS A C 1
ATOM 878 O O . CYS A 1 115 ? -5.766 -2.195 9.679 1.00 97.56 115 CYS A O 1
ATOM 880 N N . THR A 1 116 ? -7.116 -3.827 8.943 1.00 97.69 116 THR A N 1
ATOM 881 C CA . THR A 1 116 ? -6.093 -4.577 8.198 1.00 97.69 116 THR A CA 1
ATOM 882 C C . THR A 1 116 ? -5.435 -3.745 7.099 1.00 97.69 116 THR A C 1
ATOM 884 O O . THR A 1 116 ? -4.232 -3.856 6.884 1.00 97.69 116 THR A O 1
ATOM 887 N N . VAL A 1 117 ? -6.193 -2.885 6.410 1.00 96.81 117 VAL A N 1
ATOM 888 C CA . VAL A 1 117 ? -5.627 -2.041 5.345 1.00 96.81 117 VAL A CA 1
ATOM 889 C C . VAL A 1 117 ? -4.656 -1.014 5.931 1.00 96.81 117 VAL A C 1
ATOM 891 O O . VAL A 1 117 ? -3.582 -0.823 5.381 1.00 96.81 117 VAL A O 1
ATOM 894 N N . SER A 1 118 ? -4.987 -0.375 7.056 1.00 96.69 118 SER A N 1
ATOM 895 C CA . SER A 1 118 ? -4.071 0.568 7.719 1.00 96.69 118 SER A CA 1
ATOM 896 C C . SER A 1 118 ? -2.879 -0.124 8.381 1.00 96.69 118 SER A C 1
ATOM 898 O O . SER A 1 118 ? -1.804 0.458 8.418 1.00 96.69 118 SER A O 1
ATOM 900 N N . ASP A 1 119 ? -3.046 -1.351 8.875 1.00 96.69 119 ASP A N 1
ATOM 901 C CA . ASP A 1 119 ? -1.947 -2.165 9.409 1.00 96.69 119 ASP A CA 1
ATOM 902 C C . ASP A 1 119 ? -0.898 -2.475 8.329 1.00 96.69 119 ASP A C 1
ATOM 904 O O . ASP A 1 119 ? 0.273 -2.121 8.465 1.00 96.69 119 ASP A O 1
ATOM 908 N N . ILE A 1 120 ? -1.328 -3.064 7.210 1.00 95.56 120 ILE A N 1
ATOM 909 C CA . ILE A 1 120 ? -0.402 -3.538 6.173 1.00 95.56 120 ILE A CA 1
ATOM 910 C C . ILE A 1 120 ? 0.155 -2.379 5.338 1.00 95.56 120 ILE A C 1
ATOM 912 O O . ILE A 1 120 ? 1.327 -2.397 4.961 1.00 95.56 120 ILE A O 1
ATOM 916 N N . GLU A 1 121 ? -0.662 -1.361 5.059 1.00 93.88 121 GLU A N 1
ATOM 917 C CA . GLU A 1 121 ? -0.275 -0.291 4.142 1.00 93.88 121 GLU A CA 1
ATOM 918 C C . GLU A 1 121 ? 0.296 0.951 4.823 1.00 93.88 121 GLU A C 1
ATOM 920 O O . GLU A 1 121 ? 0.951 1.742 4.138 1.00 93.88 121 GLU A O 1
ATOM 925 N N . GLY A 1 122 ? 0.044 1.156 6.120 1.00 90.06 122 GLY A N 1
ATOM 926 C CA . GLY A 1 122 ? 0.284 2.438 6.795 1.00 90.06 122 GLY A CA 1
ATOM 927 C C . GLY A 1 122 ? -0.699 3.511 6.353 1.00 90.06 122 GLY A C 1
ATOM 928 O O . GLY A 1 122 ? -0.732 3.829 5.138 1.00 90.06 122 GLY A O 1
#

pLDDT: mean 88.41, std 14.87, range [37.53, 98.31]

Radius of gyration: 19.71 Å; Cα contacts (8 Å, |Δi|>4): 110; chains: 1; bounding box: 43×46×50 Å

Nearest PDB structures (foldseek):
  2o2v-assembly1_A  TM=2.667E-01  e=2.221E+00  Homo sapiens
  4ic7-assembly2_E  TM=3.845E-01  e=5.210E+00  Homo sapiens
  7s58-assembly4_F  TM=3.109E-01  e=8.246E+00  Homo sapiens

Sequence (122 aa):
MTQTPLYSLSICARATLDMHSLNNEGGEGNQIQTRMVNVVDQDGEMHNVNAISGDMYKHIQAEHLFHIAQDSGNLPLSAGAAEFNANRVNADADFISRTQDLSDADTLNEMLRICTVSDIEG